Protein AF-A0A4P9WI94-F1 (afdb_monomer_lite)

Organism: NCBI:txid388810

Secondary structure (DSSP, 8-state):
-HHHHHHHHTSTT-SSHHHHHHHHHTTPPPPHHHHHHHHHHHHHH---S----TT---SHHHHHHHHHHT---S-EEE----HHHHHHHHHHHHHHH--TT-SHHHHHHHHHHIIIIIHHHHHHHHHTT-EEE-

Foldseek 3Di:
DVVLLVVLLVDPPRPCNVVSVVCVVVVHDDDLVVVLVSVQVVVVVDPDPDDDDPPPDQADVSQVVNCVPHNHDQAAEAEDDDLVVVLVVLCVCVVPVVDPQSDPVSSVVVVVSSVVGVVVVVVVRVVVVRYDYD

Sequence (134 aa):
AGDLLRAEQERPGSTYGE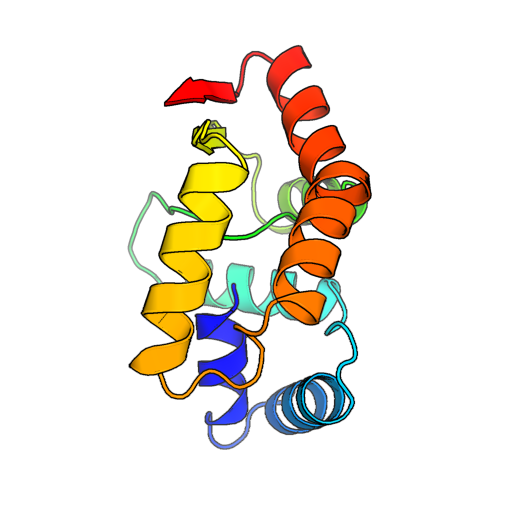LIKTYIKEGQIVPMEITIALLHAAILQSSASRFLIDGFPRKMDQALKFEEEVCPSKFVLYFECPEEEMLKRLLKRGETSGRADDNIESIRKRFATFRDTSYPVIEHYEKLGKVRTV

Structure (mmCIF, N/CA/C/O backbone):
data_AF-A0A4P9WI94-F1
#
_entry.id   AF-A0A4P9WI94-F1
#
loop_
_atom_site.group_PDB
_atom_site.id
_atom_site.type_symbol
_atom_site.label_atom_id
_atom_site.label_alt_id
_atom_site.label_comp_id
_atom_site.label_asym_id
_atom_site.label_entity_id
_atom_site.label_seq_id
_atom_site.pdbx_PDB_ins_code
_atom_site.Cartn_x
_atom_site.Cartn_y
_atom_site.Cartn_z
_atom_site.occupancy
_atom_site.B_iso_or_equiv
_atom_site.auth_seq_id
_atom_site.auth_comp_id
_atom_site.auth_asym_id
_atom_site.auth_atom_id
_atom_site.pdbx_PDB_model_num
ATOM 1 N N . ALA A 1 1 ? -1.125 -5.041 -4.316 1.00 68.62 1 ALA A N 1
ATOM 2 C CA . ALA A 1 1 ? -1.307 -4.227 -5.546 1.00 68.62 1 ALA A CA 1
ATOM 3 C C . ALA A 1 1 ? -0.329 -4.575 -6.676 1.00 68.62 1 ALA A C 1
ATOM 5 O O . ALA A 1 1 ? -0.767 -4.711 -7.810 1.00 68.62 1 ALA A O 1
ATOM 6 N N . GLY A 1 2 ? 0.975 -4.735 -6.409 1.00 78.44 2 GLY A N 1
ATOM 7 C CA . GLY A 1 2 ? 1.963 -4.974 -7.476 1.00 78.44 2 GLY A CA 1
ATOM 8 C C . GLY A 1 2 ? 1.704 -6.222 -8.332 1.00 78.44 2 GLY A C 1
ATOM 9 O O . GLY A 1 2 ? 1.935 -6.176 -9.534 1.00 78.44 2 GLY A O 1
ATOM 10 N N . ASP A 1 3 ? 1.201 -7.309 -7.740 1.00 83.38 3 ASP A N 1
ATOM 11 C CA . ASP A 1 3 ? 0.838 -8.513 -8.503 1.00 83.38 3 ASP A CA 1
ATOM 12 C C . ASP A 1 3 ? -0.377 -8.295 -9.401 1.00 83.38 3 ASP A C 1
ATOM 14 O O . ASP A 1 3 ? -0.366 -8.757 -10.533 1.00 83.38 3 ASP A O 1
ATOM 18 N N . LEU A 1 4 ? -1.378 -7.532 -8.946 1.00 85.75 4 LEU A N 1
ATOM 19 C CA . LEU A 1 4 ? -2.528 -7.176 -9.782 1.00 85.75 4 LEU A CA 1
ATOM 20 C C . LEU A 1 4 ? -2.098 -6.347 -10.992 1.00 85.75 4 LEU A C 1
ATOM 22 O O . LEU A 1 4 ? -2.540 -6.628 -12.095 1.00 85.75 4 LEU A O 1
ATOM 26 N N . LEU A 1 5 ? -1.193 -5.380 -10.807 1.00 85.56 5 LEU A N 1
ATOM 27 C CA . LEU A 1 5 ? -0.655 -4.596 -11.922 1.00 85.56 5 LEU A CA 1
ATOM 28 C C . LEU A 1 5 ? 0.092 -5.483 -12.928 1.00 85.56 5 LEU A C 1
ATOM 30 O O . LEU A 1 5 ? -0.133 -5.353 -14.125 1.00 85.56 5 LEU A O 1
ATOM 34 N N . ARG A 1 6 ? 0.935 -6.410 -12.454 1.00 83.69 6 ARG A N 1
ATOM 35 C CA . ARG A 1 6 ? 1.648 -7.364 -13.323 1.00 83.69 6 ARG A CA 1
ATOM 36 C C . ARG A 1 6 ? 0.703 -8.323 -14.044 1.00 83.69 6 ARG A C 1
ATOM 38 O O . ARG A 1 6 ? 0.881 -8.576 -15.225 1.00 83.69 6 ARG A O 1
ATOM 45 N N . ALA A 1 7 ? -0.310 -8.839 -13.354 1.00 86.25 7 ALA A N 1
ATOM 46 C CA . ALA A 1 7 ? -1.307 -9.712 -13.961 1.00 86.25 7 ALA A CA 1
ATOM 47 C C . ALA A 1 7 ? -2.144 -8.968 -15.014 1.00 86.25 7 ALA A C 1
ATOM 49 O O . ALA A 1 7 ? -2.441 -9.522 -16.067 1.00 86.25 7 ALA A O 1
ATOM 50 N N . GLU A 1 8 ? -2.486 -7.703 -14.757 1.00 88.38 8 GLU A N 1
ATOM 51 C CA . GLU A 1 8 ? -3.248 -6.871 -15.688 1.00 88.38 8 GLU A CA 1
ATOM 52 C C . GLU A 1 8 ? -2.462 -6.557 -16.971 1.00 88.38 8 GLU A C 1
ATOM 54 O O . GLU A 1 8 ? -3.055 -6.540 -18.047 1.00 88.38 8 GLU A O 1
ATOM 59 N N . GLN A 1 9 ? -1.137 -6.366 -16.879 1.00 86.25 9 GLN A N 1
ATOM 60 C CA . GLN A 1 9 ? -0.252 -6.193 -18.046 1.00 86.25 9 GLN A CA 1
ATOM 61 C C . GLN A 1 9 ? -0.314 -7.377 -19.012 1.00 86.25 9 GLN A C 1
ATOM 63 O O . GLN A 1 9 ? -0.260 -7.188 -20.225 1.00 86.25 9 GLN A O 1
ATOM 68 N N . GLU A 1 10 ? -0.429 -8.587 -18.469 1.00 86.31 10 GLU A N 1
ATOM 69 C CA . GLU A 1 10 ? -0.433 -9.830 -19.240 1.00 86.31 10 GLU A CA 1
ATOM 70 C C . GLU A 1 10 ? -1.853 -10.277 -19.628 1.00 86.31 10 GLU A C 1
ATOM 72 O O . GLU A 1 10 ? -2.016 -11.269 -20.340 1.00 86.31 10 GLU A O 1
ATOM 77 N N . ARG A 1 11 ? -2.904 -9.568 -19.183 1.00 86.94 11 ARG A N 1
ATOM 78 C CA . ARG A 1 11 ? -4.297 -9.957 -19.438 1.00 86.94 11 ARG A CA 1
ATOM 79 C C . ARG A 1 11 ? -4.713 -9.601 -20.875 1.00 86.94 11 ARG A C 1
ATOM 81 O O . ARG A 1 11 ? -4.802 -8.412 -21.202 1.00 86.94 11 ARG A O 1
ATOM 88 N N . PRO A 1 12 ? -5.073 -10.587 -21.723 1.00 86.69 12 PRO A N 1
ATOM 89 C CA . PRO A 1 12 ? -5.535 -10.314 -23.081 1.00 86.69 12 PRO A CA 1
ATOM 90 C C . PRO A 1 12 ? -6.773 -9.410 -23.086 1.00 86.69 12 PRO A C 1
ATOM 92 O O . PRO A 1 12 ? -7.734 -9.655 -22.356 1.00 86.69 12 PRO A O 1
ATOM 95 N N . GLY A 1 13 ? -6.748 -8.354 -23.904 1.00 84.88 13 GLY A N 1
ATOM 96 C CA . GLY A 1 13 ? -7.857 -7.401 -24.018 1.00 84.88 13 GLY A CA 1
ATOM 97 C C . GLY A 1 13 ? -8.043 -6.472 -22.812 1.00 84.88 13 GLY A C 1
ATOM 98 O O . GLY A 1 13 ? -9.107 -5.872 -22.676 1.00 84.88 13 GLY A O 1
ATOM 99 N N . SER A 1 14 ? -7.054 -6.347 -21.919 1.00 86.44 14 SER A N 1
ATOM 100 C CA . SER A 1 14 ? -7.120 -5.365 -20.832 1.00 86.44 14 SER A CA 1
ATOM 101 C C . SER A 1 14 ? -7.164 -3.926 -21.358 1.00 86.44 14 SER A C 1
ATOM 103 O O . SER A 1 14 ? -6.326 -3.516 -22.159 1.00 86.44 14 SER A O 1
ATOM 105 N N . THR A 1 15 ? -8.086 -3.130 -20.812 1.00 84.69 15 THR A N 1
ATOM 106 C CA . THR A 1 15 ? -8.154 -1.675 -21.016 1.00 84.69 15 THR A CA 1
ATOM 107 C C . THR A 1 15 ? -6.924 -0.945 -20.463 1.00 84.69 15 THR A C 1
ATOM 109 O O . THR A 1 15 ? -6.566 0.115 -20.967 1.00 84.69 15 THR A O 1
ATOM 112 N N . TYR A 1 16 ? -6.270 -1.496 -19.433 1.00 86.88 16 TYR A N 1
ATOM 113 C CA . TYR A 1 16 ? -5.154 -0.854 -18.731 1.00 86.88 16 TYR A CA 1
ATOM 114 C C . TYR A 1 16 ? -3.794 -1.505 -18.998 1.00 86.88 16 TYR A C 1
ATOM 116 O O . TYR A 1 16 ? -2.780 -0.914 -18.640 1.00 86.88 16 TYR A O 1
ATOM 124 N N . GLY A 1 17 ? -3.746 -2.688 -19.617 1.00 87.00 17 GLY A N 1
ATOM 125 C CA . GLY A 1 17 ? -2.525 -3.491 -19.744 1.00 87.00 17 GLY A CA 1
ATOM 126 C C . GLY A 1 17 ? -1.360 -2.729 -20.379 1.00 87.00 17 GLY A C 1
ATOM 127 O O . GLY A 1 17 ? -0.295 -2.620 -19.770 1.00 87.00 17 GLY A O 1
ATOM 128 N N . GLU A 1 18 ? -1.581 -2.122 -21.550 1.00 85.62 18 GLU A N 1
ATOM 129 C CA . GLU A 1 18 ? -0.536 -1.360 -22.252 1.00 85.62 18 GLU A CA 1
ATOM 130 C C . GLU A 1 18 ? -0.142 -0.089 -21.491 1.00 85.62 18 GLU A C 1
ATOM 132 O O . GLU A 1 18 ? 1.039 0.228 -21.370 1.00 85.62 18 GLU A O 1
ATOM 137 N N . LEU A 1 19 ? -1.116 0.602 -20.893 1.00 86.44 19 LEU A N 1
ATOM 138 C CA . LEU A 1 19 ? -0.860 1.786 -20.078 1.00 86.44 19 LEU A CA 1
ATOM 139 C C . LEU A 1 19 ? 0.042 1.435 -18.886 1.00 86.44 19 LEU A C 1
ATOM 141 O O . LEU A 1 19 ? 1.106 2.020 -18.713 1.00 86.44 19 LEU A O 1
ATOM 145 N N . ILE A 1 20 ? -0.327 0.419 -18.102 1.00 86.12 20 ILE A N 1
ATOM 146 C CA . ILE A 1 20 ? 0.451 -0.051 -16.948 1.00 86.12 20 ILE A CA 1
ATOM 147 C C . ILE A 1 20 ? 1.856 -0.488 -17.385 1.00 86.12 20 ILE A C 1
ATOM 149 O O . ILE A 1 20 ? 2.832 -0.242 -16.671 1.00 86.12 20 ILE A O 1
ATOM 153 N N . LYS A 1 21 ? 1.984 -1.121 -18.556 1.00 83.56 21 LYS A N 1
ATOM 154 C CA . LYS A 1 21 ? 3.268 -1.526 -19.140 1.00 83.56 21 LYS A CA 1
ATOM 155 C C . LYS A 1 21 ? 4.160 -0.329 -19.458 1.00 83.56 21 LYS A C 1
ATOM 157 O O . LYS A 1 21 ? 5.323 -0.351 -19.060 1.00 83.56 21 LYS A O 1
ATOM 162 N N . THR A 1 22 ? 3.624 0.718 -20.086 1.00 84.00 22 THR A N 1
ATOM 163 C CA . THR A 1 22 ? 4.361 1.960 -20.366 1.00 84.00 22 THR A CA 1
ATOM 164 C C . THR A 1 22 ? 4.833 2.629 -19.081 1.00 84.00 22 THR A C 1
ATOM 166 O O . THR A 1 22 ? 6.029 2.868 -18.937 1.00 84.00 22 THR A O 1
ATOM 169 N N . TYR A 1 23 ? 3.943 2.836 -18.105 1.00 81.69 23 TYR A N 1
ATOM 170 C CA . TYR A 1 23 ? 4.313 3.466 -16.831 1.00 81.69 23 TYR A CA 1
ATOM 171 C C . TYR A 1 23 ? 5.432 2.697 -16.120 1.00 81.69 23 TYR A C 1
ATOM 173 O O . TYR A 1 23 ? 6.432 3.287 -15.717 1.00 81.69 23 TYR A O 1
ATOM 181 N N . ILE A 1 24 ? 5.309 1.370 -16.017 1.00 76.75 24 ILE A N 1
ATOM 182 C CA . ILE A 1 24 ? 6.328 0.540 -15.364 1.00 76.75 24 ILE A CA 1
ATOM 183 C C . ILE A 1 24 ? 7.648 0.552 -16.146 1.00 76.75 24 ILE A C 1
ATOM 185 O O . ILE A 1 24 ? 8.707 0.681 -15.532 1.00 76.75 24 ILE A O 1
ATOM 189 N N . LYS A 1 25 ? 7.606 0.462 -17.482 1.00 75.50 25 LYS A N 1
ATOM 190 C CA . LYS A 1 25 ? 8.801 0.523 -18.339 1.00 75.50 25 LYS A CA 1
ATOM 191 C C . LYS A 1 25 ? 9.537 1.859 -18.204 1.00 75.50 25 LYS A C 1
ATOM 193 O O . LYS A 1 25 ? 10.763 1.876 -18.205 1.00 75.50 25 LYS A O 1
ATOM 198 N N . GLU A 1 26 ? 8.800 2.956 -18.072 1.00 77.81 26 GLU A N 1
ATOM 199 C CA . GLU A 1 26 ? 9.345 4.307 -17.895 1.00 77.81 26 GLU A CA 1
ATOM 200 C C . GLU A 1 26 ? 9.741 4.614 -16.439 1.00 77.81 26 GLU A C 1
ATOM 202 O O . GLU A 1 26 ? 10.190 5.719 -16.138 1.00 77.81 26 GLU A O 1
ATOM 207 N N . GLY A 1 27 ? 9.580 3.656 -15.516 1.00 64.75 27 GLY A N 1
ATOM 208 C CA . GLY A 1 27 ? 9.843 3.859 -14.089 1.00 64.75 27 GLY A CA 1
ATOM 209 C C . GLY A 1 27 ? 8.885 4.856 -13.426 1.00 64.75 27 GLY A C 1
ATOM 210 O O . GLY A 1 27 ? 9.183 5.379 -12.350 1.00 64.75 27 GLY A O 1
ATOM 211 N N . GLN A 1 28 ? 7.748 5.134 -14.064 1.00 70.44 28 GLN A N 1
ATOM 212 C CA . GLN A 1 28 ? 6.707 6.022 -13.570 1.00 70.44 28 GLN A CA 1
ATOM 213 C C . GLN A 1 28 ? 5.720 5.272 -12.672 1.00 70.44 28 GLN A C 1
ATOM 215 O O . GLN A 1 28 ? 5.522 4.058 -12.758 1.00 70.44 28 GLN A O 1
ATOM 220 N N . ILE A 1 29 ? 5.069 6.024 -11.787 1.00 70.50 29 ILE A N 1
ATOM 221 C CA . ILE A 1 29 ? 4.050 5.484 -10.889 1.00 70.50 29 ILE A CA 1
ATOM 222 C C . ILE A 1 29 ? 2.736 5.392 -11.660 1.00 70.50 29 ILE A C 1
ATOM 224 O O . ILE A 1 29 ? 2.233 6.404 -12.143 1.00 70.50 29 ILE A O 1
ATOM 228 N N . VAL A 1 30 ? 2.178 4.183 -11.750 1.00 80.88 30 VAL A N 1
ATOM 229 C CA . VAL A 1 30 ? 0.843 3.956 -12.319 1.00 80.88 30 VAL A CA 1
ATOM 230 C C . VAL A 1 30 ? -0.178 4.828 -11.570 1.00 80.88 30 VAL A C 1
ATOM 232 O O . VAL A 1 30 ? -0.166 4.811 -10.333 1.00 80.88 30 VAL A O 1
ATOM 235 N N . PRO A 1 31 ? -1.063 5.558 -12.278 1.00 85.50 31 PRO A N 1
ATOM 236 C CA . PRO A 1 31 ? -2.113 6.361 -11.659 1.00 85.50 31 PRO A CA 1
ATOM 237 C C . PRO A 1 31 ? -2.903 5.580 -10.605 1.00 85.50 31 PRO A C 1
ATOM 239 O O . PRO A 1 31 ? -3.202 4.389 -10.769 1.00 85.50 31 PRO A O 1
ATOM 242 N N . MET A 1 32 ? -3.228 6.243 -9.496 1.00 85.56 32 MET A N 1
ATOM 243 C CA . MET A 1 32 ? -3.842 5.567 -8.353 1.00 85.56 32 MET A CA 1
ATOM 244 C C . MET A 1 32 ? -5.237 5.037 -8.677 1.00 85.56 32 MET A C 1
ATOM 246 O O . MET A 1 32 ? -5.605 3.969 -8.199 1.00 85.56 32 MET A O 1
ATOM 250 N N . GLU A 1 33 ? -5.968 5.743 -9.533 1.00 88.50 33 GLU A N 1
ATOM 251 C CA . GLU A 1 33 ? -7.329 5.437 -9.962 1.00 88.50 33 GLU A CA 1
ATOM 252 C C . GLU A 1 33 ? -7.377 4.069 -10.647 1.00 88.50 33 GLU A C 1
ATOM 254 O O . GLU A 1 33 ? -8.274 3.271 -10.394 1.00 88.50 33 GLU A O 1
ATOM 259 N N . ILE A 1 34 ? -6.350 3.745 -11.440 1.00 89.38 34 ILE A N 1
ATOM 260 C CA . ILE A 1 34 ? -6.214 2.429 -12.074 1.00 89.38 34 ILE A CA 1
ATOM 261 C C . ILE A 1 34 ? -5.994 1.357 -11.006 1.00 89.38 34 ILE A C 1
ATOM 263 O O . ILE A 1 34 ? -6.621 0.302 -11.038 1.00 89.38 34 ILE A O 1
ATOM 267 N N . THR A 1 35 ? -5.123 1.623 -10.029 1.00 89.56 35 THR A N 1
ATOM 268 C CA . THR A 1 35 ? -4.842 0.657 -8.956 1.00 89.56 35 THR A CA 1
ATOM 269 C C . THR A 1 35 ? -6.088 0.383 -8.109 1.00 89.56 35 THR A C 1
ATOM 271 O O . THR A 1 35 ? -6.360 -0.775 -7.793 1.00 89.56 35 THR A O 1
ATOM 274 N N . ILE A 1 36 ? -6.864 1.420 -7.775 1.00 92.56 36 ILE A N 1
ATOM 275 C CA . ILE A 1 36 ? -8.125 1.297 -7.028 1.00 92.56 36 ILE A CA 1
ATOM 276 C C . ILE A 1 36 ? -9.159 0.530 -7.853 1.00 92.56 36 ILE A C 1
ATOM 278 O O . ILE A 1 36 ? -9.744 -0.420 -7.337 1.00 92.56 36 ILE A O 1
ATOM 282 N N . ALA A 1 37 ? -9.320 0.855 -9.140 1.00 91.25 37 ALA A N 1
ATOM 283 C CA . ALA A 1 37 ? -10.245 0.151 -10.026 1.00 91.25 37 ALA A CA 1
ATOM 284 C C . ALA A 1 37 ? -9.926 -1.351 -10.124 1.00 91.25 37 ALA A C 1
ATOM 286 O O . ALA A 1 37 ? -10.829 -2.185 -10.035 1.00 91.25 37 ALA A O 1
ATOM 287 N N . LEU A 1 38 ? -8.644 -1.714 -10.242 1.00 91.19 38 LEU A N 1
ATOM 288 C CA . LEU A 1 38 ? -8.215 -3.115 -10.283 1.00 91.19 38 LEU A CA 1
ATOM 289 C C . LEU A 1 38 ? -8.446 -3.839 -8.955 1.00 91.19 38 LEU A C 1
ATOM 291 O O . LEU A 1 38 ? -8.909 -4.979 -8.954 1.00 91.19 38 LEU A O 1
ATOM 295 N N . LEU A 1 39 ? -8.146 -3.190 -7.826 1.00 92.88 39 LEU A N 1
ATOM 296 C CA . LEU A 1 39 ? -8.427 -3.746 -6.500 1.00 92.88 39 LEU A CA 1
ATOM 297 C C . LEU A 1 39 ? -9.929 -3.964 -6.302 1.00 92.88 39 LEU A C 1
ATOM 299 O O . LEU A 1 39 ? -10.332 -5.036 -5.858 1.00 92.88 39 LEU A O 1
ATOM 303 N N . HIS A 1 40 ? -10.750 -2.981 -6.669 1.00 93.56 40 HIS A N 1
ATOM 304 C CA . HIS A 1 40 ? -12.200 -3.060 -6.548 1.00 93.56 40 HIS A CA 1
ATOM 305 C C . HIS A 1 40 ? -12.770 -4.188 -7.415 1.00 93.56 40 HIS A C 1
ATOM 307 O O . HIS A 1 40 ? -13.523 -5.023 -6.918 1.00 93.56 40 HIS A O 1
ATOM 313 N N . ALA A 1 41 ? -12.344 -4.287 -8.677 1.00 91.75 41 ALA A N 1
ATOM 314 C CA . ALA A 1 41 ? -12.752 -5.372 -9.564 1.00 91.75 41 ALA A CA 1
ATOM 315 C C . ALA A 1 41 ? -12.359 -6.753 -9.009 1.00 91.75 41 ALA A C 1
ATOM 317 O O . ALA A 1 41 ? -13.181 -7.668 -9.018 1.00 91.75 41 ALA A O 1
ATOM 318 N N . ALA A 1 42 ? -11.139 -6.901 -8.480 1.00 91.88 42 ALA A N 1
ATOM 319 C CA . ALA A 1 42 ? -10.680 -8.153 -7.877 1.00 91.88 42 ALA A CA 1
ATOM 320 C C . ALA A 1 42 ? -11.487 -8.534 -6.621 1.00 91.88 42 ALA A C 1
ATOM 322 O O . ALA A 1 42 ? -11.786 -9.710 -6.412 1.00 91.88 42 ALA A O 1
ATOM 323 N N . ILE A 1 43 ? -11.867 -7.548 -5.804 1.00 93.38 43 ILE A N 1
ATOM 324 C CA . ILE A 1 43 ? -12.738 -7.748 -4.638 1.00 93.38 43 ILE A CA 1
ATOM 325 C C . ILE A 1 43 ? -14.127 -8.220 -5.083 1.00 93.38 43 ILE A C 1
ATOM 327 O O . ILE A 1 43 ? -14.612 -9.220 -4.562 1.00 93.38 43 ILE A O 1
ATOM 331 N N . LEU A 1 44 ? -14.736 -7.561 -6.075 1.00 93.50 44 LEU A N 1
ATOM 332 C CA . LEU A 1 44 ? -16.077 -7.901 -6.573 1.00 93.50 44 LEU A CA 1
ATOM 333 C C . LEU A 1 44 ? -16.149 -9.270 -7.264 1.00 93.50 44 LEU A C 1
ATOM 335 O O . LEU A 1 44 ? -17.192 -9.916 -7.238 1.00 93.50 44 LEU A O 1
ATOM 339 N N . GLN A 1 45 ? -15.058 -9.716 -7.889 1.00 93.38 45 GLN A N 1
ATOM 340 C CA . GLN A 1 45 ? -14.979 -11.034 -8.531 1.00 93.38 45 GLN A CA 1
ATOM 341 C C . GLN A 1 45 ? -14.772 -12.180 -7.532 1.00 93.38 45 GLN A C 1
ATOM 343 O O . GLN A 1 45 ? -14.937 -13.348 -7.886 1.00 93.38 45 GLN A O 1
ATOM 348 N N . SER A 1 46 ? -14.393 -11.870 -6.294 1.00 93.81 46 SER A N 1
ATOM 349 C CA . SER A 1 46 ? -14.160 -12.862 -5.254 1.00 93.81 46 SER A CA 1
ATOM 350 C C . SER A 1 46 ? -15.442 -13.168 -4.481 1.00 93.81 46 SER A C 1
ATOM 352 O O . SER A 1 46 ? -16.221 -12.280 -4.154 1.00 93.81 46 SER A O 1
ATOM 354 N N . SER A 1 47 ? -15.632 -14.432 -4.101 1.00 95.25 47 SER A N 1
ATOM 355 C CA . SER A 1 47 ? -16.695 -14.836 -3.171 1.00 95.25 47 SER A CA 1
ATOM 356 C C . SER A 1 47 ? -16.312 -14.634 -1.696 1.00 95.25 47 SER A C 1
ATOM 358 O O . SER A 1 47 ? -17.073 -15.007 -0.802 1.00 95.25 47 SER A O 1
ATOM 360 N N . ALA A 1 48 ? -15.108 -14.123 -1.417 1.00 95.62 48 ALA A N 1
ATOM 361 C CA . ALA A 1 48 ? -14.630 -13.897 -0.059 1.00 95.62 48 ALA A CA 1
ATOM 362 C C . ALA A 1 48 ? -15.301 -12.674 0.581 1.00 95.62 48 ALA A C 1
ATOM 364 O O . ALA A 1 48 ? -15.582 -11.674 -0.069 1.00 95.62 48 ALA A O 1
ATOM 365 N N . SER A 1 49 ? -15.494 -12.728 1.898 1.00 91.69 49 SER A N 1
ATOM 366 C CA . SER A 1 49 ? -16.047 -11.617 2.686 1.00 91.69 49 SER A CA 1
ATOM 367 C C . SER A 1 49 ? -14.981 -10.748 3.358 1.00 91.69 49 SER A C 1
ATOM 369 O O . SER A 1 49 ? -15.304 -9.737 3.980 1.00 91.69 49 SER A O 1
ATOM 371 N N . ARG A 1 50 ? -13.708 -11.156 3.293 1.00 94.25 50 ARG A N 1
ATOM 372 C CA . ARG A 1 50 ? -12.573 -10.471 3.922 1.00 94.25 50 ARG A CA 1
ATOM 373 C C . ARG A 1 50 ? -11.378 -10.491 2.988 1.00 94.25 50 ARG A C 1
ATOM 375 O O . ARG A 1 50 ? -11.112 -11.505 2.348 1.00 94.25 50 ARG A O 1
ATOM 382 N N . PHE A 1 51 ? -10.643 -9.387 2.978 1.00 95.25 51 PHE A N 1
ATOM 383 C CA . PHE A 1 51 ? -9.518 -9.174 2.080 1.00 95.25 51 PHE A CA 1
ATOM 384 C C . PHE A 1 51 ? -8.331 -8.611 2.850 1.00 95.25 51 PHE A C 1
ATOM 386 O O . PHE A 1 51 ? -8.495 -7.769 3.733 1.00 95.25 51 PHE A O 1
ATOM 393 N N . LEU A 1 52 ? -7.139 -9.079 2.490 1.00 95.12 52 LEU A N 1
ATOM 394 C CA . LEU A 1 52 ? -5.879 -8.471 2.888 1.00 95.12 52 LEU A CA 1
ATOM 395 C C . LEU A 1 52 ? -5.347 -7.690 1.690 1.00 95.12 52 LEU A C 1
ATOM 397 O O . LEU A 1 52 ? -5.045 -8.275 0.649 1.00 95.12 52 LEU A O 1
ATOM 401 N N . ILE A 1 53 ? -5.248 -6.373 1.834 1.00 94.44 53 ILE A N 1
ATOM 402 C CA . ILE A 1 53 ? -4.720 -5.506 0.784 1.00 94.44 53 ILE A CA 1
ATOM 403 C C . ILE A 1 53 ? -3.230 -5.297 1.042 1.00 94.44 53 ILE A C 1
ATOM 405 O O . ILE A 1 53 ? -2.843 -4.546 1.930 1.00 94.44 53 ILE A O 1
ATOM 409 N N . ASP A 1 54 ? -2.389 -5.993 0.275 1.00 91.50 54 ASP A N 1
ATOM 410 C CA . ASP A 1 54 ? -0.936 -5.917 0.436 1.00 91.50 54 ASP A CA 1
ATOM 411 C C . ASP A 1 54 ? -0.312 -4.790 -0.408 1.00 91.50 54 ASP A C 1
ATOM 413 O O . ASP A 1 54 ? -0.518 -4.677 -1.631 1.00 91.50 54 ASP A O 1
ATOM 417 N N . GLY A 1 55 ? 0.491 -3.963 0.263 1.00 86.06 55 GLY A N 1
ATOM 418 C CA . GLY A 1 55 ? 1.294 -2.903 -0.332 1.00 86.06 55 GLY A CA 1
ATOM 419 C C . GLY A 1 55 ? 0.496 -1.711 -0.858 1.00 86.06 55 GLY A C 1
ATOM 420 O O . GLY A 1 55 ? 1.020 -1.001 -1.719 1.00 86.06 55 GLY A O 1
ATOM 421 N N . PHE A 1 56 ? -0.741 -1.520 -0.394 1.00 91.44 56 PHE A N 1
ATOM 422 C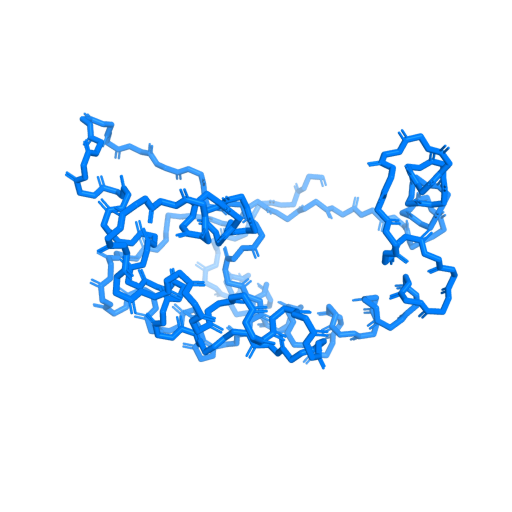 CA . PHE A 1 56 ? -1.622 -0.392 -0.702 1.00 91.44 56 PHE A CA 1
ATOM 423 C C . PHE A 1 56 ? -2.534 -0.116 0.510 1.00 91.44 56 PHE A C 1
ATOM 425 O O . PHE A 1 56 ? -2.974 -1.084 1.131 1.00 91.44 56 PHE A O 1
ATOM 432 N N . PRO A 1 57 ? -2.871 1.146 0.831 1.00 93.19 57 PRO A N 1
ATOM 433 C CA . PRO A 1 57 ? -2.429 2.399 0.199 1.00 93.19 57 PRO A CA 1
ATOM 434 C C . PRO A 1 57 ? -0.973 2.775 0.530 1.00 93.19 57 PRO A C 1
ATOM 436 O O . PRO A 1 57 ? -0.425 2.353 1.544 1.00 93.19 57 PRO A O 1
ATOM 439 N N . ARG A 1 58 ? -0.330 3.571 -0.339 1.00 90.25 58 ARG A N 1
ATOM 440 C CA . ARG A 1 58 ? 1.043 4.096 -0.146 1.00 90.25 58 ARG A CA 1
ATOM 441 C C . ARG A 1 58 ? 1.115 5.615 0.011 1.00 90.25 58 ARG A C 1
ATOM 443 O O . ARG A 1 58 ? 2.207 6.148 0.181 1.00 90.25 58 ARG A O 1
ATOM 450 N N . LYS A 1 59 ? -0.025 6.300 -0.069 1.00 91.88 59 LYS A N 1
ATOM 451 C CA . LYS A 1 59 ? -0.167 7.751 0.070 1.00 91.88 59 LYS A CA 1
ATOM 452 C C . LYS A 1 59 ? -1.575 8.079 0.579 1.00 91.88 59 LYS A C 1
ATOM 454 O O . LYS A 1 59 ? -2.486 7.266 0.436 1.00 91.88 59 LYS A O 1
ATOM 459 N N . MET A 1 60 ? -1.746 9.243 1.203 1.00 94.50 60 MET A N 1
ATOM 460 C CA . MET A 1 60 ? -3.000 9.620 1.867 1.00 94.50 60 MET A CA 1
ATOM 461 C C . MET A 1 60 ? -4.199 9.721 0.917 1.00 94.50 60 MET A C 1
ATOM 463 O O . MET A 1 60 ? -5.274 9.226 1.229 1.00 94.50 60 MET A O 1
ATOM 467 N N . ASP A 1 61 ? -4.011 10.328 -0.252 1.00 94.06 61 ASP A N 1
ATOM 468 C CA . ASP A 1 61 ? -5.039 10.429 -1.296 1.00 94.06 61 ASP A CA 1
ATOM 469 C C . ASP A 1 61 ? -5.570 9.049 -1.710 1.00 94.06 61 ASP A C 1
ATOM 471 O O . ASP A 1 61 ? -6.779 8.849 -1.782 1.00 94.06 61 ASP A O 1
ATOM 475 N N . GLN A 1 62 ? -4.678 8.070 -1.863 1.00 93.31 62 GLN A N 1
ATOM 476 C CA . GLN A 1 62 ? -5.037 6.680 -2.142 1.00 93.31 62 GLN A CA 1
ATOM 477 C C . GLN A 1 62 ? -5.877 6.060 -1.023 1.00 93.31 62 GLN A C 1
ATOM 479 O O . GLN A 1 62 ? -6.821 5.329 -1.308 1.00 93.31 62 GLN A O 1
ATOM 484 N N . ALA A 1 63 ? -5.526 6.328 0.238 1.00 94.56 63 ALA A N 1
ATOM 485 C CA . ALA A 1 63 ? -6.242 5.794 1.393 1.00 94.56 63 ALA A CA 1
ATOM 486 C C . ALA A 1 63 ? -7.673 6.342 1.455 1.00 94.56 63 ALA A C 1
ATOM 488 O O . ALA A 1 63 ? -8.625 5.569 1.530 1.00 94.56 63 ALA A O 1
ATOM 489 N N . LEU A 1 64 ? -7.820 7.664 1.333 1.00 94.88 64 LEU A N 1
ATOM 490 C CA . LEU A 1 64 ? -9.121 8.333 1.331 1.00 94.88 64 LEU A CA 1
ATOM 491 C C . LEU A 1 64 ? -9.992 7.854 0.167 1.00 94.88 64 LEU A C 1
ATOM 493 O O . LEU A 1 64 ? -11.155 7.509 0.365 1.00 94.88 64 LEU A O 1
ATOM 497 N N . LYS A 1 65 ? -9.413 7.780 -1.035 1.00 95.19 65 LYS A N 1
ATOM 498 C CA . LYS A 1 65 ? -10.143 7.394 -2.242 1.00 95.19 65 LYS A CA 1
ATOM 499 C C . LYS A 1 65 ? -10.579 5.933 -2.218 1.00 95.19 65 LYS A C 1
ATOM 501 O O . LYS A 1 65 ? -11.692 5.615 -2.621 1.00 95.19 65 LYS A O 1
ATOM 506 N N . PHE A 1 66 ? -9.737 5.045 -1.694 1.00 95.06 66 PHE A N 1
ATOM 507 C CA . PHE A 1 66 ? -10.092 3.639 -1.529 1.00 95.06 66 PHE A CA 1
ATOM 508 C C . PHE A 1 66 ? -11.223 3.442 -0.515 1.00 95.06 66 PHE A C 1
ATOM 510 O O . PHE A 1 66 ? -12.133 2.658 -0.774 1.00 95.06 66 PHE A O 1
ATOM 517 N N . GLU A 1 67 ? -11.197 4.143 0.625 1.00 95.19 67 GLU A N 1
ATOM 518 C CA . GLU A 1 67 ? -12.289 4.030 1.601 1.00 95.19 67 GLU A CA 1
ATOM 519 C C . GLU A 1 67 ? -13.610 4.609 1.083 1.00 95.19 67 GLU A C 1
ATOM 521 O O . GLU A 1 67 ? -14.667 4.074 1.419 1.00 95.19 67 GLU A O 1
ATOM 526 N N . GLU A 1 68 ? -13.546 5.656 0.255 1.00 95.50 68 GLU A N 1
ATOM 527 C CA . GLU A 1 68 ? -14.703 6.248 -0.425 1.00 95.50 68 GLU A CA 1
ATOM 528 C C . GLU A 1 68 ? -15.309 5.301 -1.475 1.00 95.50 68 GLU A C 1
ATOM 530 O O . GLU A 1 68 ? -16.523 5.108 -1.498 1.00 95.50 68 GLU A O 1
ATOM 535 N N . GLU A 1 69 ? -14.485 4.719 -2.3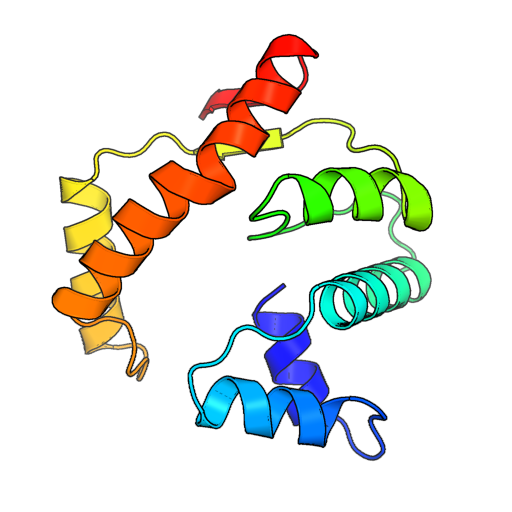53 1.00 93.62 69 GLU A N 1
ATOM 536 C CA . GLU A 1 69 ? -14.966 3.984 -3.534 1.00 93.62 69 GLU A CA 1
ATOM 537 C C . GLU A 1 69 ? -15.151 2.483 -3.319 1.00 93.62 69 GLU A C 1
ATOM 539 O O . GLU A 1 69 ? -15.937 1.858 -4.034 1.00 93.62 69 GLU A O 1
ATOM 544 N N . VAL A 1 70 ? -14.405 1.890 -2.385 1.00 94.12 70 VAL A N 1
ATOM 545 C CA . VAL A 1 70 ? -14.360 0.437 -2.193 1.00 94.12 70 VAL A CA 1
ATOM 546 C C . VAL A 1 70 ? -15.011 0.062 -0.871 1.00 94.12 70 VAL A C 1
ATOM 548 O O . VAL A 1 70 ? -16.122 -0.466 -0.857 1.00 94.12 70 VAL A O 1
ATOM 551 N N . CYS A 1 71 ? -14.329 0.309 0.248 1.00 93.44 71 CYS A N 1
ATOM 552 C CA . CYS A 1 71 ? -14.893 0.152 1.585 1.00 93.44 71 CYS A CA 1
ATOM 553 C C . CYS A 1 71 ? -13.955 0.710 2.667 1.00 93.44 71 CYS A C 1
ATOM 555 O O . CYS A 1 71 ? -12.731 0.692 2.501 1.00 93.44 71 CYS A O 1
ATOM 557 N N . PRO A 1 72 ? -14.496 1.121 3.830 1.00 94.31 72 PRO A N 1
ATOM 558 C CA . PRO A 1 72 ? -13.676 1.478 4.978 1.00 94.31 72 PRO A CA 1
ATOM 559 C C . PRO A 1 72 ? -12.823 0.301 5.459 1.00 94.31 72 PRO A C 1
ATOM 561 O O . PRO A 1 72 ? -13.322 -0.808 5.675 1.00 94.31 72 PRO A O 1
ATOM 564 N N . SER A 1 73 ? -11.541 0.554 5.719 1.00 94.19 73 SER A N 1
ATOM 565 C CA . SER A 1 73 ? -10.648 -0.459 6.279 1.00 94.19 73 SER A CA 1
ATOM 566 C C . SER A 1 73 ? -11.057 -0.824 7.711 1.00 94.19 73 SER A C 1
ATOM 568 O O . SER A 1 73 ? -11.440 0.034 8.520 1.00 94.19 73 SER A O 1
ATOM 570 N N . LYS A 1 74 ? -10.960 -2.116 8.057 1.00 96.06 74 LYS A N 1
ATOM 571 C CA . LYS A 1 74 ? -11.218 -2.572 9.431 1.00 96.06 74 LYS A CA 1
ATOM 572 C C . LYS A 1 74 ? -10.043 -2.258 10.356 1.00 96.06 74 LYS A C 1
ATOM 574 O O . LYS A 1 74 ? -10.271 -1.817 11.479 1.00 96.06 74 LYS A O 1
ATOM 579 N N . PHE A 1 75 ? -8.824 -2.519 9.892 1.00 96.31 75 PHE A N 1
ATOM 580 C CA . PHE A 1 75 ? -7.572 -2.231 10.584 1.00 96.31 75 PHE A CA 1
ATOM 581 C C . PHE A 1 75 ? -6.394 -2.286 9.598 1.00 96.31 75 PHE A C 1
ATOM 583 O O . PHE A 1 75 ? -6.538 -2.802 8.488 1.00 96.31 75 PHE A O 1
ATOM 590 N N . VAL A 1 76 ? -5.242 -1.776 10.025 1.00 96.94 76 VAL A N 1
ATOM 591 C CA . VAL A 1 76 ? -3.961 -1.808 9.313 1.00 96.94 76 VAL A CA 1
ATOM 592 C C . VAL A 1 76 ? -2.988 -2.671 10.109 1.00 96.94 76 VAL A C 1
ATOM 594 O O . VAL A 1 76 ? -2.800 -2.446 11.303 1.00 96.94 76 VAL A O 1
ATOM 597 N N . LEU A 1 77 ? -2.370 -3.654 9.454 1.00 97.25 77 LEU A N 1
ATOM 598 C CA . LEU A 1 77 ? -1.228 -4.386 10.004 1.00 97.25 77 LEU A CA 1
ATOM 599 C C . LEU A 1 77 ? 0.047 -3.633 9.645 1.00 97.25 77 LEU A C 1
ATOM 601 O O . LEU A 1 77 ? 0.373 -3.512 8.464 1.00 97.25 77 LEU A O 1
ATOM 605 N N . TYR A 1 78 ? 0.749 -3.128 10.655 1.00 96.06 78 TYR A N 1
ATOM 606 C CA . TYR A 1 78 ? 2.018 -2.439 10.470 1.00 96.06 78 TYR A CA 1
ATOM 607 C C . TYR A 1 78 ? 3.160 -3.328 10.951 1.00 96.06 78 TYR A C 1
ATOM 609 O O . TYR A 1 78 ? 3.266 -3.608 12.138 1.00 96.06 78 TYR A O 1
ATOM 617 N N . PHE A 1 79 ? 3.996 -3.783 10.022 1.00 95.06 79 PHE A N 1
ATOM 618 C CA . PHE A 1 79 ? 5.180 -4.566 10.359 1.00 95.06 79 PHE A CA 1
ATOM 619 C C . PHE A 1 79 ? 6.333 -3.631 10.696 1.00 95.06 79 PHE A C 1
ATOM 621 O O . PHE A 1 79 ? 6.871 -2.968 9.802 1.00 95.06 79 PHE A O 1
ATOM 628 N N . GLU A 1 80 ? 6.722 -3.593 11.964 1.00 93.19 80 GLU A N 1
ATOM 629 C CA . GLU A 1 80 ? 7.858 -2.794 12.395 1.00 93.19 80 GLU A CA 1
ATOM 630 C C . GLU A 1 80 ? 9.147 -3.594 12.203 1.00 93.19 80 GLU A C 1
ATOM 632 O O . GLU A 1 80 ? 9.331 -4.699 12.713 1.00 93.19 80 GLU A O 1
ATOM 637 N N . CYS A 1 81 ? 10.058 -3.048 11.404 1.00 94.62 81 CYS A N 1
ATOM 638 C CA . CYS A 1 81 ? 11.310 -3.711 11.089 1.00 94.62 81 CYS A CA 1
ATOM 639 C C . CYS A 1 81 ? 12.433 -2.678 11.001 1.00 94.62 81 CYS A C 1
ATOM 641 O O . CYS A 1 81 ? 12.276 -1.687 10.282 1.00 94.62 81 CYS A O 1
ATOM 643 N N . PRO A 1 82 ? 13.576 -2.895 11.676 1.00 95.56 82 PRO A N 1
ATOM 644 C CA . PRO A 1 82 ? 14.730 -2.022 11.525 1.00 95.56 82 PRO A CA 1
ATOM 645 C C . PRO A 1 82 ? 15.181 -1.922 10.062 1.00 95.56 82 PRO A C 1
ATOM 647 O O . PRO A 1 82 ? 15.249 -2.925 9.346 1.00 95.56 82 PRO A O 1
ATOM 650 N N . GLU A 1 83 ? 15.538 -0.712 9.626 1.00 92.75 83 GLU A N 1
ATOM 651 C CA . GLU A 1 83 ? 15.945 -0.432 8.241 1.00 92.75 83 GLU A CA 1
ATOM 652 C C . GLU A 1 83 ? 17.146 -1.288 7.796 1.00 92.75 83 GLU A C 1
ATOM 654 O O . GLU A 1 83 ? 17.188 -1.750 6.656 1.00 92.75 83 GLU A O 1
ATOM 659 N N . GLU A 1 84 ? 18.075 -1.584 8.711 1.00 94.62 84 GLU A N 1
ATOM 660 C CA . GLU A 1 84 ? 19.228 -2.461 8.467 1.00 94.62 84 GLU A CA 1
ATOM 661 C C . GLU A 1 84 ? 18.809 -3.892 8.086 1.00 94.62 84 GLU A C 1
ATOM 663 O O . GLU A 1 84 ? 19.306 -4.459 7.108 1.00 94.62 84 GLU A O 1
ATOM 668 N N . GLU A 1 85 ? 17.846 -4.464 8.810 1.00 96.31 85 GLU A N 1
ATOM 669 C CA . GLU A 1 85 ? 17.346 -5.813 8.541 1.00 96.31 85 GLU A CA 1
ATOM 670 C C . GLU A 1 85 ? 16.530 -5.841 7.240 1.00 96.31 85 GLU A C 1
ATOM 672 O O . GLU A 1 85 ? 16.671 -6.765 6.432 1.00 96.31 85 GLU A O 1
ATOM 677 N N . MET A 1 86 ? 15.738 -4.795 6.972 1.00 94.50 86 MET A N 1
ATOM 678 C CA . MET A 1 86 ? 15.050 -4.641 5.687 1.00 94.50 86 MET A CA 1
ATOM 679 C C . MET A 1 86 ? 16.038 -4.559 4.518 1.00 94.50 86 MET A C 1
ATOM 681 O O . MET A 1 86 ? 15.844 -5.239 3.509 1.00 94.50 86 MET A O 1
ATOM 685 N N . LEU A 1 87 ? 17.112 -3.772 4.648 1.00 92.94 87 LEU A N 1
ATOM 686 C CA . LEU A 1 87 ? 18.144 -3.623 3.621 1.00 92.94 87 LEU A CA 1
ATOM 687 C C . LEU A 1 87 ? 18.800 -4.969 3.308 1.00 92.94 87 LEU A C 1
ATOM 689 O O . LEU A 1 87 ? 18.862 -5.370 2.146 1.00 92.94 87 LEU A O 1
ATOM 693 N N . LYS A 1 88 ? 19.220 -5.701 4.345 1.00 94.50 88 LYS A N 1
ATOM 694 C CA . LYS A 1 88 ? 19.815 -7.036 4.213 1.00 94.50 88 LYS A CA 1
ATOM 695 C C . LYS A 1 88 ? 18.887 -8.011 3.484 1.00 94.50 88 LYS A C 1
ATOM 697 O O . LYS A 1 88 ? 19.328 -8.724 2.582 1.00 94.50 88 LYS A O 1
ATOM 702 N N . ARG A 1 89 ? 17.596 -8.034 3.838 1.00 93.38 89 ARG A N 1
ATOM 703 C CA . ARG A 1 89 ? 16.593 -8.896 3.184 1.00 93.38 89 ARG A CA 1
ATOM 704 C C . ARG A 1 89 ? 16.384 -8.534 1.717 1.00 93.38 89 ARG A C 1
ATOM 706 O O . ARG A 1 89 ? 16.267 -9.432 0.887 1.00 93.38 89 ARG A O 1
ATOM 713 N N . LEU A 1 90 ? 16.332 -7.242 1.398 1.00 89.81 90 LEU A N 1
ATOM 714 C CA . LEU A 1 90 ? 16.117 -6.764 0.033 1.00 89.81 90 LEU A CA 1
ATOM 715 C C . LEU A 1 90 ? 17.322 -7.043 -0.870 1.00 89.81 90 LEU A C 1
ATOM 717 O O . LEU A 1 90 ? 17.123 -7.530 -1.978 1.00 89.81 90 LEU A O 1
ATOM 721 N N . LEU A 1 91 ? 18.550 -6.840 -0.381 1.00 89.81 91 LEU A N 1
ATOM 722 C CA . LEU A 1 91 ? 19.767 -7.180 -1.127 1.00 89.81 91 LEU A CA 1
ATOM 723 C C . LEU A 1 91 ? 19.832 -8.681 -1.440 1.00 89.81 91 LEU A C 1
ATOM 725 O O . LEU A 1 91 ? 19.970 -9.059 -2.601 1.00 89.81 91 LEU A O 1
ATOM 729 N N . LYS A 1 92 ? 19.603 -9.539 -0.435 1.00 91.44 92 LYS A N 1
ATOM 730 C CA . LYS A 1 92 ? 19.559 -10.999 -0.628 1.00 91.44 92 LYS A CA 1
ATOM 731 C C . LYS A 1 92 ? 18.472 -11.428 -1.623 1.00 91.44 92 LYS A C 1
ATOM 733 O O . LYS A 1 92 ? 18.630 -12.395 -2.366 1.00 91.44 92 LYS A O 1
ATOM 738 N N . ARG A 1 93 ? 17.339 -10.722 -1.646 1.00 87.75 93 ARG A N 1
ATOM 739 C CA . ARG A 1 93 ? 16.268 -10.979 -2.616 1.00 87.75 93 ARG A CA 1
ATOM 740 C C . ARG A 1 93 ? 16.678 -10.578 -4.035 1.00 87.75 93 ARG A C 1
ATOM 742 O O . ARG A 1 93 ? 16.332 -11.294 -4.975 1.00 87.75 93 ARG A O 1
ATOM 749 N N . GLY A 1 94 ? 17.426 -9.489 -4.200 1.00 85.56 94 GLY A N 1
ATOM 750 C CA . GLY A 1 94 ? 17.966 -9.057 -5.493 1.00 85.56 94 GLY A CA 1
ATOM 751 C C . GLY A 1 94 ? 18.867 -10.105 -6.153 1.00 85.56 94 GLY A C 1
ATOM 752 O O . GLY A 1 94 ? 18.816 -10.271 -7.367 1.00 85.56 94 GLY A O 1
ATOM 753 N N . GLU A 1 95 ? 19.600 -10.892 -5.360 1.00 87.31 95 GLU A N 1
ATOM 754 C CA . GLU A 1 95 ? 20.484 -11.962 -5.856 1.00 87.31 95 GLU A CA 1
ATOM 755 C C . GLU A 1 95 ? 19.737 -13.116 -6.547 1.00 87.31 95 GLU A C 1
ATOM 757 O O . GLU A 1 95 ? 20.304 -13.800 -7.395 1.00 87.31 95 GLU A O 1
ATOM 762 N N . THR A 1 96 ? 18.474 -13.361 -6.181 1.00 82.75 96 THR A N 1
ATOM 763 C CA . THR A 1 96 ? 17.744 -14.588 -6.565 1.00 82.75 96 THR A CA 1
ATOM 764 C C . THR A 1 96 ? 16.453 -14.339 -7.339 1.00 82.75 96 THR A C 1
ATOM 766 O O . THR A 1 96 ? 15.996 -15.216 -8.066 1.00 82.75 96 THR A O 1
ATOM 769 N N . SER A 1 97 ? 15.839 -13.164 -7.195 1.00 76.06 97 SER A N 1
ATOM 770 C CA . SER A 1 97 ? 14.474 -12.917 -7.686 1.00 76.06 97 SER A CA 1
ATOM 771 C C . SER A 1 97 ? 14.381 -12.394 -9.122 1.00 76.06 97 SER A C 1
ATOM 773 O O . SER A 1 97 ? 13.274 -12.278 -9.644 1.00 76.06 97 SER A O 1
ATOM 775 N N . GLY A 1 98 ? 15.504 -12.026 -9.750 1.00 74.00 98 GLY A N 1
ATOM 776 C CA . GLY A 1 98 ? 15.503 -11.364 -11.062 1.00 74.00 98 GLY A CA 1
ATOM 777 C C . GLY A 1 98 ? 14.899 -9.951 -11.046 1.00 74.00 98 GLY A C 1
ATOM 778 O O . GLY A 1 98 ? 14.604 -9.391 -12.101 1.00 74.00 98 GLY A O 1
ATOM 779 N N . ARG A 1 99 ? 14.694 -9.361 -9.860 1.00 70.62 99 ARG A N 1
ATOM 780 C CA . ARG A 1 99 ? 14.164 -8.004 -9.701 1.00 70.62 99 ARG A CA 1
ATOM 781 C C . ARG A 1 99 ? 15.242 -6.953 -9.931 1.00 70.62 99 ARG A C 1
ATOM 783 O O . ARG A 1 99 ? 16.131 -6.777 -9.103 1.00 70.62 99 ARG A O 1
ATOM 790 N N . ALA A 1 100 ? 15.116 -6.211 -11.028 1.00 70.12 100 ALA A N 1
ATOM 791 C CA . ALA A 1 100 ? 16.045 -5.138 -11.388 1.00 70.12 100 ALA A CA 1
ATOM 792 C C . ALA A 1 100 ? 16.077 -3.974 -10.368 1.00 70.12 100 ALA A C 1
ATOM 794 O O . ALA A 1 100 ? 17.064 -3.241 -10.294 1.00 70.12 100 ALA A O 1
ATOM 795 N N . ASP A 1 101 ? 15.019 -3.807 -9.568 1.00 68.50 101 ASP A N 1
ATOM 796 C CA . ASP A 1 101 ? 14.849 -2.717 -8.601 1.00 68.50 101 ASP A CA 1
ATOM 797 C C . ASP A 1 101 ? 15.360 -3.028 -7.180 1.00 68.50 101 ASP A C 1
ATOM 799 O O . ASP A 1 101 ? 15.305 -2.164 -6.305 1.00 68.50 101 ASP A O 1
ATOM 803 N N . ASP A 1 102 ? 15.889 -4.228 -6.922 1.00 78.75 102 ASP A N 1
ATOM 804 C CA . ASP A 1 102 ? 16.474 -4.603 -5.625 1.00 78.75 102 ASP A CA 1
ATOM 805 C C . ASP A 1 102 ? 18.000 -4.308 -5.584 1.00 78.75 102 ASP A C 1
ATOM 807 O O . ASP A 1 102 ? 18.813 -5.140 -5.190 1.00 78.75 102 ASP A O 1
ATOM 811 N N . ASN A 1 103 ? 18.396 -3.090 -5.981 1.00 82.75 103 ASN A N 1
ATOM 812 C CA . ASN A 1 103 ? 19.757 -2.545 -5.827 1.00 82.75 103 ASN A CA 1
ATOM 813 C C . ASN A 1 103 ? 19.818 -1.478 -4.715 1.00 82.75 103 ASN A C 1
ATOM 815 O O . ASN A 1 103 ? 18.797 -0.900 -4.343 1.00 82.75 103 ASN A O 1
ATOM 819 N N . ILE A 1 104 ? 21.012 -1.197 -4.175 1.00 86.38 104 ILE A N 1
ATOM 820 C CA . ILE A 1 104 ? 21.167 -0.355 -2.970 1.00 86.38 104 ILE A CA 1
ATOM 821 C C . ILE A 1 104 ? 20.570 1.053 -3.119 1.00 86.38 104 ILE A C 1
ATOM 823 O O . ILE A 1 104 ? 19.940 1.557 -2.190 1.00 86.38 104 ILE A O 1
ATOM 827 N N . GLU A 1 105 ? 20.729 1.672 -4.288 1.00 86.44 105 GLU A N 1
ATOM 828 C CA . GLU A 1 105 ? 20.214 3.010 -4.576 1.00 86.44 105 GLU A CA 1
ATOM 829 C C . GLU A 1 105 ? 18.680 3.012 -4.587 1.00 86.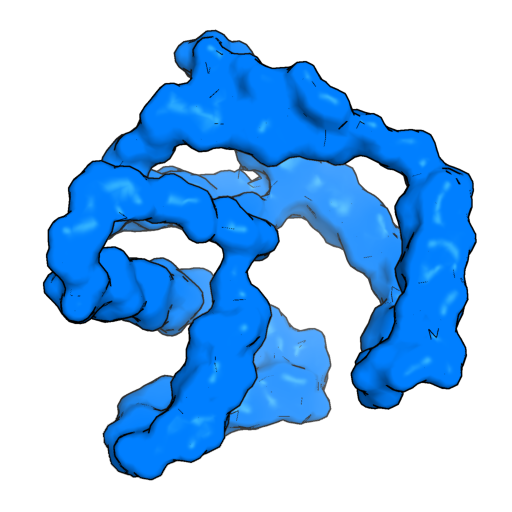44 105 GLU A C 1
ATOM 831 O O . GLU A 1 105 ? 18.036 3.819 -3.910 1.00 86.44 105 GLU A O 1
ATOM 836 N N . SER A 1 106 ? 18.091 2.032 -5.272 1.00 82.44 106 SER A N 1
ATOM 837 C CA . SER A 1 106 ? 16.640 1.854 -5.357 1.00 82.44 106 SER A CA 1
ATOM 838 C C . SER A 1 106 ? 16.023 1.514 -3.999 1.00 82.44 106 SER A C 1
ATOM 840 O O . SER A 1 106 ? 14.963 2.038 -3.650 1.00 82.44 106 SER A O 1
ATOM 842 N N . ILE A 1 107 ? 16.698 0.693 -3.188 1.00 86.62 107 ILE A N 1
ATOM 843 C CA . ILE A 1 107 ? 16.251 0.341 -1.834 1.00 86.62 107 ILE A CA 1
ATOM 844 C C . ILE A 1 107 ? 16.224 1.580 -0.932 1.00 86.62 107 ILE A C 1
ATOM 846 O O . ILE A 1 107 ? 15.211 1.836 -0.281 1.00 86.62 107 ILE A O 1
ATOM 850 N N . ARG A 1 108 ? 17.284 2.397 -0.938 1.00 89.12 108 ARG A N 1
ATOM 851 C CA . ARG A 1 108 ? 17.315 3.647 -0.159 1.00 89.12 108 ARG A CA 1
ATOM 852 C C . ARG A 1 108 ? 16.211 4.611 -0.583 1.00 89.12 108 ARG A C 1
ATOM 854 O O . ARG A 1 108 ? 15.516 5.163 0.269 1.00 89.12 108 ARG A O 1
ATOM 861 N N . LYS A 1 109 ? 15.982 4.755 -1.892 1.00 87.44 109 LYS A N 1
ATOM 862 C CA . LYS A 1 109 ? 14.871 5.561 -2.419 1.00 87.44 109 LYS A CA 1
ATOM 863 C C . LYS A 1 109 ? 13.512 5.039 -1.942 1.00 87.44 109 LYS A C 1
ATOM 865 O O . LYS A 1 109 ? 12.630 5.835 -1.620 1.00 87.44 109 LYS A O 1
ATOM 870 N N . ARG A 1 110 ? 13.337 3.716 -1.852 1.00 86.12 110 ARG A N 1
ATOM 871 C CA . ARG A 1 110 ? 12.115 3.090 -1.321 1.00 86.12 110 ARG A CA 1
ATOM 872 C C . ARG A 1 110 ? 11.905 3.390 0.163 1.00 86.12 110 ARG A C 1
ATOM 874 O O . ARG A 1 110 ? 10.769 3.663 0.536 1.00 86.12 110 ARG A O 1
ATOM 881 N N . PHE A 1 111 ? 12.957 3.398 0.983 1.00 91.06 111 PHE A N 1
ATOM 882 C CA . PHE A 1 111 ? 12.848 3.784 2.396 1.00 91.06 111 PHE A CA 1
ATOM 883 C C . PHE A 1 111 ? 12.460 5.253 2.571 1.00 91.06 111 PHE A C 1
ATOM 885 O O . PHE A 1 111 ? 11.538 5.546 3.330 1.00 91.06 111 PHE A O 1
ATOM 892 N N . ALA A 1 112 ? 13.092 6.160 1.820 1.00 90.69 112 ALA A N 1
ATOM 893 C CA . ALA A 1 112 ? 12.722 7.576 1.822 1.00 90.69 112 ALA A CA 1
ATOM 894 C C . ALA A 1 112 ? 11.260 7.771 1.386 1.00 90.69 112 ALA A C 1
ATOM 896 O O . ALA A 1 112 ? 10.463 8.357 2.109 1.00 90.69 112 ALA A O 1
ATOM 897 N N . THR A 1 113 ? 10.864 7.155 0.266 1.00 89.44 113 THR A N 1
ATOM 898 C CA . THR A 1 113 ? 9.481 7.223 -0.235 1.00 89.44 113 THR A CA 1
ATOM 899 C C . THR A 1 113 ? 8.482 6.714 0.803 1.00 89.44 113 THR A C 1
ATOM 901 O O . THR A 1 113 ? 7.449 7.345 1.020 1.00 89.44 113 THR A O 1
ATOM 904 N N . PHE A 1 114 ? 8.773 5.587 1.461 1.00 91.19 114 PHE A N 1
ATOM 905 C CA . PHE A 1 114 ? 7.907 5.045 2.505 1.00 91.19 114 PHE A CA 1
ATOM 906 C C . PHE A 1 114 ? 7.729 6.044 3.651 1.00 91.19 114 PHE A C 1
ATOM 908 O O . PHE A 1 114 ? 6.595 6.330 4.027 1.00 91.19 114 PHE A O 1
ATOM 915 N N . ARG A 1 115 ? 8.828 6.614 4.155 1.00 93.25 115 ARG A N 1
ATOM 916 C CA . ARG A 1 115 ? 8.817 7.601 5.241 1.00 93.25 115 ARG A CA 1
ATOM 917 C C . ARG A 1 115 ? 8.002 8.843 4.888 1.00 93.25 115 ARG A C 1
ATOM 919 O O . ARG A 1 115 ? 7.202 9.290 5.698 1.00 93.25 115 ARG A O 1
ATOM 926 N N . ASP A 1 116 ? 8.166 9.351 3.673 1.00 92.94 116 ASP A N 1
ATOM 927 C CA . ASP A 1 116 ? 7.580 10.633 3.276 1.00 92.94 116 ASP A CA 1
ATOM 928 C C . ASP A 1 116 ? 6.112 10.513 2.846 1.00 92.94 116 ASP A C 1
ATOM 930 O O . ASP A 1 116 ? 5.348 11.471 2.952 1.00 92.94 116 ASP A O 1
ATOM 934 N N . THR A 1 117 ? 5.699 9.347 2.336 1.00 90.19 117 THR A N 1
ATOM 935 C CA . THR A 1 117 ? 4.374 9.185 1.706 1.00 90.19 117 THR A CA 1
ATOM 936 C C . THR A 1 117 ? 3.495 8.131 2.363 1.00 90.19 117 THR A C 1
ATOM 938 O O . THR A 1 117 ? 2.299 8.366 2.543 1.00 90.19 117 THR A O 1
ATOM 941 N N . SER A 1 118 ? 4.063 6.987 2.749 1.00 92.12 118 SER A N 1
ATOM 942 C CA . SER A 1 118 ? 3.305 5.851 3.284 1.00 92.12 118 SER A CA 1
ATOM 943 C C . SER A 1 118 ? 3.167 5.914 4.804 1.00 92.12 118 SER A C 1
ATOM 945 O O . SER A 1 118 ? 2.103 5.600 5.328 1.00 92.12 118 SER A O 1
ATOM 947 N N . TYR A 1 119 ? 4.196 6.371 5.518 1.00 94.94 119 TYR A N 1
ATOM 948 C CA . TYR A 1 119 ? 4.162 6.495 6.975 1.00 94.94 119 TYR A CA 1
ATOM 949 C C . TYR A 1 119 ? 3.063 7.447 7.486 1.00 94.94 119 TYR A C 1
ATOM 951 O O . TYR A 1 119 ? 2.345 7.054 8.405 1.00 94.94 119 TYR A O 1
ATOM 959 N N . PRO A 1 120 ? 2.793 8.609 6.850 1.00 97.25 120 PRO A N 1
ATOM 960 C CA . PRO A 1 120 ? 1.661 9.456 7.235 1.00 97.25 120 PRO A CA 1
ATOM 961 C C . PRO A 1 120 ? 0.300 8.747 7.169 1.00 97.25 120 PRO A C 1
ATOM 963 O O . PRO A 1 120 ? -0.621 9.095 7.908 1.00 97.25 120 PRO A O 1
ATOM 966 N N . VAL A 1 121 ? 0.152 7.739 6.299 1.00 96.31 121 VAL A N 1
ATOM 967 C CA . VAL A 1 121 ? -1.062 6.910 6.232 1.00 96.31 121 VAL A CA 1
ATOM 968 C C . VAL A 1 121 ? -1.207 6.064 7.492 1.00 96.31 121 VAL A C 1
ATOM 970 O O . VAL A 1 121 ? -2.296 5.983 8.056 1.00 96.31 121 VAL A O 1
ATOM 973 N N . ILE A 1 122 ? -0.105 5.488 7.972 1.00 96.44 122 ILE A N 1
ATOM 974 C CA . ILE A 1 122 ? -0.078 4.730 9.226 1.00 96.44 122 ILE A CA 1
ATOM 975 C C . ILE A 1 122 ? -0.451 5.654 10.386 1.00 96.44 122 ILE A C 1
ATOM 977 O O . ILE A 1 122 ? -1.364 5.327 11.137 1.00 96.44 122 ILE A O 1
ATOM 981 N N . GLU A 1 123 ? 0.151 6.843 10.481 1.00 97.31 123 GLU A N 1
ATOM 982 C CA . GLU A 1 123 ? -0.174 7.819 11.533 1.00 97.31 123 GLU A CA 1
ATOM 983 C C . GLU A 1 123 ? -1.650 8.238 11.525 1.00 97.31 123 GLU A C 1
ATOM 985 O O . GLU A 1 123 ? -2.253 8.452 12.580 1.00 97.31 123 GLU A O 1
ATOM 990 N N . HIS A 1 124 ? -2.253 8.366 10.342 1.00 97.31 124 HIS A N 1
ATOM 991 C CA . HIS A 1 124 ? -3.679 8.648 10.219 1.00 97.31 124 HIS A CA 1
ATOM 992 C C . HIS A 1 124 ? -4.530 7.515 10.801 1.00 97.31 124 HIS A C 1
ATOM 994 O O . HIS A 1 124 ? -5.395 7.774 11.636 1.00 97.31 124 HIS A O 1
ATOM 1000 N N . TYR A 1 125 ? -4.263 6.263 10.426 1.00 97.25 125 TYR A N 1
ATOM 1001 C CA . TYR A 1 125 ? -5.004 5.115 10.955 1.00 97.25 125 TYR A CA 1
ATOM 1002 C C . TYR A 1 125 ? -4.716 4.832 12.436 1.00 97.25 125 TYR A C 1
ATOM 1004 O O . TYR A 1 125 ? -5.596 4.326 13.138 1.00 97.25 125 TYR A O 1
ATOM 1012 N N . GLU A 1 126 ? -3.528 5.184 12.930 1.00 97.25 126 GLU A N 1
ATOM 1013 C CA . GLU A 1 126 ? -3.154 5.101 14.347 1.00 97.25 126 GLU A CA 1
ATOM 1014 C C . GLU A 1 126 ? -4.049 6.020 15.184 1.00 97.25 126 GLU A C 1
ATOM 1016 O O . GLU A 1 126 ? -4.668 5.579 16.150 1.00 97.25 126 GLU A O 1
ATOM 1021 N N . LYS A 1 127 ? -4.238 7.273 14.742 1.00 97.56 127 LYS A N 1
ATOM 1022 C CA . LYS A 1 127 ? -5.156 8.237 15.382 1.00 97.56 127 LYS A CA 1
ATOM 1023 C C . LYS A 1 127 ? -6.608 7.751 15.416 1.00 97.56 127 LYS A C 1
ATOM 1025 O O . LYS A 1 127 ? -7.373 8.179 16.276 1.00 97.56 127 LYS A O 1
ATOM 1030 N N . LEU A 1 128 ? -6.989 6.853 14.505 1.00 96.94 128 LEU A N 1
ATOM 1031 C CA . LEU A 1 128 ? -8.307 6.212 14.464 1.00 96.94 128 LEU A CA 1
ATOM 1032 C C . LEU A 1 128 ? -8.387 4.917 15.299 1.00 96.94 128 LEU A C 1
ATOM 1034 O O . LEU A 1 128 ? -9.427 4.259 15.299 1.00 96.94 128 LEU A O 1
ATOM 1038 N N . GLY A 1 129 ? -7.307 4.504 15.973 1.00 97.75 129 GLY A N 1
ATOM 1039 C CA . GLY A 1 129 ? -7.235 3.251 16.737 1.00 97.75 129 GLY A CA 1
ATOM 1040 C C . GLY A 1 129 ? -7.249 1.984 15.868 1.00 97.75 129 GLY A C 1
ATOM 1041 O O . GLY A 1 129 ? -7.540 0.881 16.354 1.00 97.75 129 GLY A O 1
ATOM 1042 N N . LYS A 1 130 ? -6.962 2.128 14.568 1.00 97.62 130 LYS A N 1
ATOM 1043 C CA . LYS A 1 130 ? -7.065 1.064 13.561 1.00 97.62 130 LYS A CA 1
ATOM 1044 C C . LYS A 1 130 ? -5.740 0.364 13.261 1.00 97.62 130 LYS A C 1
ATOM 1046 O O . LYS A 1 130 ? -5.758 -0.603 12.511 1.00 97.62 130 LYS A O 1
ATOM 1051 N N . VAL A 1 131 ? -4.610 0.786 13.815 1.00 98.12 131 VAL A N 1
ATOM 1052 C CA . VAL A 1 131 ? -3.316 0.132 13.553 1.00 98.12 131 VAL A CA 1
ATOM 1053 C C . VAL A 1 131 ? -3.066 -0.998 14.552 1.00 98.12 131 VAL A C 1
ATOM 1055 O O . VAL A 1 131 ? -3.474 -0.945 15.715 1.00 98.12 131 VAL A O 1
ATOM 1058 N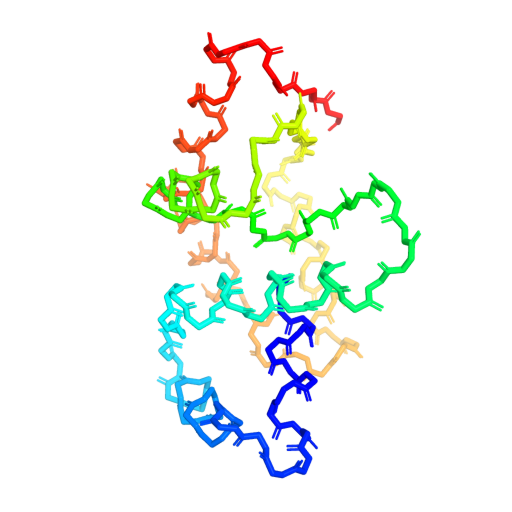 N . ARG A 1 132 ? -2.451 -2.077 14.071 1.00 97.88 132 ARG A N 1
ATOM 1059 C CA . ARG A 1 132 ? -1.921 -3.185 14.864 1.00 97.88 132 ARG A CA 1
ATOM 1060 C C . ARG A 1 132 ? -0.476 -3.406 14.434 1.00 97.88 132 ARG A C 1
ATOM 1062 O O . ARG A 1 132 ? -0.241 -3.884 13.323 1.00 97.88 132 ARG A O 1
ATOM 1069 N N . THR A 1 133 ? 0.455 -3.028 15.300 1.00 96.38 133 THR A N 1
ATOM 1070 C CA . THR A 1 133 ? 1.892 -3.191 15.060 1.00 96.38 133 THR A CA 1
ATOM 1071 C C . THR A 1 133 ? 2.329 -4.616 15.383 1.00 96.38 133 THR A C 1
ATOM 1073 O O . THR A 1 133 ? 1.886 -5.180 16.388 1.00 96.38 133 THR A O 1
ATOM 1076 N N . VAL A 1 134 ? 3.158 -5.193 14.512 1.00 93.94 134 VAL A N 1
ATOM 1077 C CA . VAL A 1 134 ? 3.701 -6.557 14.600 1.00 93.94 134 VAL A CA 1
ATOM 1078 C C . VAL A 1 134 ? 5.198 -6.539 14.344 1.00 93.94 134 VAL A C 1
ATOM 1080 O O . VAL A 1 134 ? 5.617 -5.819 13.409 1.00 93.94 134 VAL A O 1
#

Radius of gyration: 15.93 Å; chains: 1; bounding box: 38×26×41 Å

InterPro domains:
  IPR000850 Adenylate kinase/UMP-CMP kinase [MF_00235] (1-132)
  IPR000850 Adenylate kinase/UMP-CMP kinase [PR00094] (2-16)
  IPR000850 Adenylate kinase/UMP-CMP kinase [PR00094] (51-67)
  IPR000850 Adenylate kinase/UMP-CMP kinase [PR00094] (99-114)
  IPR000850 Adenylate kinase/UMP-CMP kinase [PR00094] (116-130)
  IPR000850 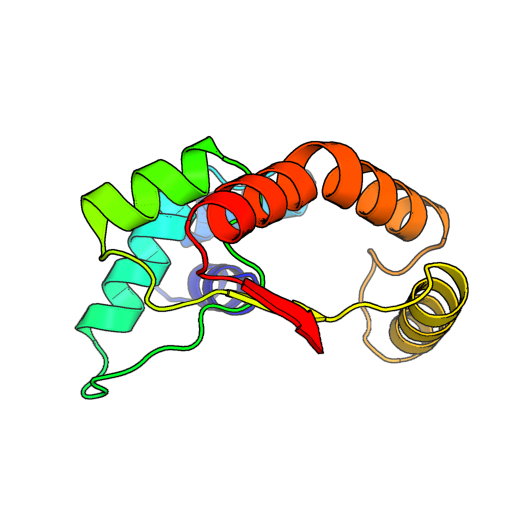Adenylate kinase/UMP-CMP kinase [PTHR23359] (1-130)
  IPR000850 Adenylate kinase/UMP-CMP kinase [cd01428] (1-134)
  IPR027417 P-loop containing nucleoside triphosphate hydrolase [G3DSA:3.40.50.300] (1-134)
  IPR027417 P-loop containing nucleoside triphosphate hydrolase [SSF52540] (3-132)
  IPR033690 Adenylate kinase, conserved site [PS00113] (51-62)

pLDDT: mean 89.45, std 7.19, range [64.75, 98.12]